Protein AF-A0A529N934-F1 (afdb_monomer_lite)

Secondary structure (DSSP, 8-state):
-HHHHHTHHHHHHHHHHHHHHHHHHHHHHHHHHHHHHHHHHHHSTTTSTTHHHHHHHHHHHHHIIIIIHHHHHHHHHHHHHHHHTT----HHHHHHHHHH-HHHHHHHHHHHHHHHT-TT--PPP-

Sequence (126 aa):
VVLYAQNGKTMVKNAVWLAVIMWCVSFVIFLLMLAPAGAILWAMPGQLGGWAFVLAIVFAWAFKAAFIEPFAIASLMQVYFATIEGQVPNPDWDRRLAEASSKFRELKDKALASFGGSRWTQPAPQ

Structure (mmCIF, N/CA/C/O backbone):
data_AF-A0A529N934-F1
#
_entry.id   AF-A0A529N934-F1
#
loop_
_atom_site.group_PDB
_atom_site.id
_atom_site.type_symbol
_atom_site.label_atom_id
_atom_site.label_alt_id
_atom_site.label_comp_id
_atom_site.label_asym_id
_atom_site.label_entity_id
_atom_site.label_seq_id
_atom_site.pdbx_PDB_ins_code
_atom_site.Cartn_x
_atom_site.Cartn_y
_atom_site.Cartn_z
_atom_site.occupancy
_atom_site.B_iso_or_equiv
_atom_site.auth_seq_id
_atom_site.auth_comp_id
_atom_site.auth_asym_id
_atom_site.auth_atom_id
_atom_site.pdbx_PDB_model_num
ATOM 1 N N . VAL A 1 1 ? -16.881 2.696 14.884 1.00 59.97 1 VAL A N 1
ATOM 2 C CA . VAL A 1 1 ? -15.722 3.307 15.590 1.00 59.97 1 VAL A CA 1
ATOM 3 C C . VAL A 1 1 ? -15.281 2.466 16.786 1.00 59.97 1 VAL A C 1
ATOM 5 O O . VAL A 1 1 ? -14.136 2.042 16.821 1.00 59.97 1 VAL A O 1
ATOM 8 N N . VAL A 1 2 ? -16.189 2.137 17.710 1.00 68.31 2 VAL A N 1
ATOM 9 C CA . VAL A 1 2 ? -15.904 1.315 18.904 1.00 68.31 2 VAL A CA 1
ATOM 10 C C . VAL A 1 2 ? -15.381 -0.096 18.558 1.00 68.31 2 VAL A C 1
ATOM 12 O O . VAL A 1 2 ? -14.344 -0.502 19.072 1.00 68.31 2 VAL A O 1
ATOM 15 N N . LEU A 1 3 ? -16.002 -0.789 17.593 1.00 67.94 3 LEU A N 1
ATOM 16 C CA . LEU A 1 3 ? -15.524 -2.089 17.080 1.00 67.94 3 LEU A CA 1
ATOM 17 C C . LEU A 1 3 ? -14.140 -2.012 16.402 1.00 67.94 3 LEU A C 1
ATOM 19 O O . LEU A 1 3 ? -13.368 -2.969 16.434 1.00 67.94 3 LEU A O 1
ATOM 23 N N . TYR A 1 4 ? -13.809 -0.853 15.823 1.00 64.00 4 TYR A N 1
ATOM 24 C CA . TYR A 1 4 ? -12.512 -0.591 15.190 1.00 64.00 4 TYR A CA 1
ATOM 25 C C . TYR A 1 4 ? -11.405 -0.462 16.244 1.00 64.00 4 TYR A C 1
ATOM 27 O O . TYR A 1 4 ? -10.327 -1.026 16.086 1.00 64.00 4 TYR A O 1
ATOM 35 N N . ALA A 1 5 ? -11.692 0.240 17.346 1.00 66.44 5 ALA A N 1
ATOM 36 C CA . ALA A 1 5 ? -10.775 0.369 18.477 1.00 66.44 5 ALA A CA 1
ATOM 37 C C . ALA A 1 5 ? -10.574 -0.967 19.211 1.00 66.44 5 ALA A C 1
ATOM 39 O O . ALA A 1 5 ? -9.453 -1.300 19.585 1.00 66.44 5 ALA A O 1
ATOM 40 N N . GLN A 1 6 ? -11.636 -1.768 19.340 1.00 72.31 6 GLN A N 1
ATOM 41 C CA . GLN A 1 6 ? -11.590 -3.098 19.957 1.00 72.31 6 GLN A CA 1
ATOM 42 C C . GLN A 1 6 ? -10.689 -4.075 19.207 1.00 72.31 6 GLN A C 1
ATOM 44 O O . GLN A 1 6 ? -9.881 -4.769 19.819 1.00 72.31 6 GLN A O 1
ATOM 49 N N . ASN A 1 7 ? -10.783 -4.091 17.879 1.00 73.19 7 ASN A N 1
ATOM 50 C CA . ASN A 1 7 ? -10.030 -5.021 17.037 1.00 73.19 7 ASN A CA 1
ATOM 51 C C . ASN A 1 7 ? -8.771 -4.394 16.425 1.00 73.19 7 ASN A C 1
ATOM 53 O O . ASN A 1 7 ? -8.169 -4.978 15.522 1.00 73.19 7 ASN A O 1
ATOM 57 N N . GLY A 1 8 ? -8.344 -3.224 16.911 1.00 69.88 8 GLY A N 1
ATOM 58 C CA . GLY A 1 8 ? -7.271 -2.441 16.296 1.00 69.88 8 GLY A CA 1
ATOM 59 C C . GLY A 1 8 ? -5.968 -3.224 16.134 1.00 69.88 8 GLY A C 1
ATOM 60 O O . GLY A 1 8 ? -5.340 -3.169 15.083 1.00 69.88 8 GLY A O 1
ATOM 61 N N . LYS A 1 9 ? -5.590 -4.039 17.127 1.00 73.81 9 LYS A N 1
ATOM 62 C CA . LYS A 1 9 ? -4.368 -4.859 17.064 1.00 73.81 9 LYS A CA 1
ATOM 63 C C . LYS A 1 9 ? -4.427 -5.919 15.955 1.00 73.81 9 LYS A C 1
ATOM 65 O O . LYS A 1 9 ? -3.449 -6.095 15.231 1.00 73.81 9 LYS A O 1
ATOM 70 N N . THR A 1 10 ? -5.561 -6.602 15.807 1.00 74.19 10 THR A N 1
ATOM 71 C CA . THR A 1 10 ? -5.773 -7.622 14.765 1.00 74.19 10 THR A CA 1
ATOM 72 C C . THR A 1 10 ? -5.825 -6.982 13.382 1.00 74.19 10 THR A C 1
ATOM 74 O O . THR A 1 10 ? -5.145 -7.445 12.469 1.00 74.19 10 THR A O 1
ATOM 77 N N . MET A 1 11 ? -6.542 -5.862 13.254 1.00 75.00 11 MET A N 1
ATOM 78 C CA . MET A 1 11 ? -6.622 -5.076 12.021 1.00 75.00 11 MET A CA 1
ATOM 79 C C . MET A 1 11 ? -5.248 -4.594 11.560 1.00 75.00 11 MET A C 1
ATOM 81 O O . MET A 1 11 ? -4.881 -4.795 10.406 1.00 75.00 11 MET A O 1
ATOM 85 N N . VAL A 1 12 ? -4.456 -4.013 12.467 1.00 78.69 12 VAL A N 1
ATOM 86 C CA . VAL A 1 12 ? -3.114 -3.511 12.145 1.00 78.69 12 VAL A CA 1
ATOM 87 C C . VAL A 1 12 ? -2.179 -4.654 11.771 1.00 78.69 12 VAL A C 1
ATOM 89 O O . VAL A 1 12 ? -1.477 -4.547 10.773 1.00 78.69 12 VAL A O 1
ATOM 92 N N . LYS A 1 13 ? -2.185 -5.774 12.506 1.00 78.00 13 LYS A N 1
ATOM 93 C CA . LYS A 1 13 ? -1.331 -6.926 12.174 1.00 78.00 13 LYS A CA 1
ATOM 94 C C . LYS A 1 13 ? -1.634 -7.469 10.774 1.00 78.00 13 LYS A C 1
ATOM 96 O O . LYS A 1 13 ? -0.705 -7.742 10.017 1.00 78.00 13 LYS A O 1
ATOM 101 N N . ASN A 1 14 ? -2.914 -7.586 10.421 1.00 77.38 14 ASN A N 1
ATOM 102 C CA . ASN A 1 14 ? -3.304 -8.069 9.100 1.00 77.38 14 ASN A CA 1
ATOM 103 C C . ASN A 1 14 ? -2.998 -7.043 7.999 1.00 77.38 14 ASN A C 1
ATOM 105 O O . ASN A 1 14 ? -2.523 -7.416 6.930 1.00 77.38 14 ASN A O 1
ATOM 109 N N . ALA A 1 15 ? -3.185 -5.750 8.280 1.00 78.00 15 ALA A N 1
ATOM 110 C CA . ALA A 1 15 ? -2.834 -4.676 7.358 1.00 78.00 15 ALA A CA 1
ATOM 111 C C . ALA A 1 15 ? -1.325 -4.599 7.091 1.00 78.00 15 ALA A C 1
ATOM 113 O O . ALA A 1 15 ? -0.919 -4.421 5.948 1.00 78.00 15 ALA A O 1
ATOM 114 N N . VAL A 1 16 ? -0.493 -4.787 8.120 1.00 83.56 16 VAL A N 1
ATOM 115 C CA . VAL A 1 16 ? 0.969 -4.847 7.978 1.00 83.56 16 VAL A CA 1
ATOM 116 C C . VAL A 1 16 ? 1.372 -6.039 7.113 1.00 83.56 16 VAL A C 1
ATOM 118 O O . VAL A 1 16 ? 2.176 -5.878 6.200 1.00 83.56 16 VAL A O 1
ATOM 121 N N . TRP A 1 17 ? 0.793 -7.219 7.349 1.00 81.62 17 TRP A N 1
ATOM 122 C CA . TRP A 1 17 ? 1.101 -8.404 6.545 1.00 81.62 17 TRP A CA 1
ATOM 123 C C . TRP A 1 17 ? 0.704 -8.230 5.077 1.00 81.62 17 TRP A C 1
ATOM 125 O O . TRP A 1 17 ? 1.500 -8.500 4.177 1.00 81.62 17 TRP A O 1
ATOM 135 N N . LEU A 1 18 ? -0.497 -7.700 4.836 1.00 78.44 18 LEU A N 1
ATOM 136 C CA . LEU A 1 18 ? -0.949 -7.357 3.496 1.00 78.44 18 LEU A CA 1
ATOM 137 C C . LEU A 1 18 ? 0.000 -6.339 2.847 1.00 78.44 18 LEU A C 1
ATOM 139 O O . LEU A 1 18 ? 0.431 -6.550 1.720 1.00 78.44 18 LEU A O 1
ATOM 143 N N . ALA A 1 19 ? 0.390 -5.278 3.559 1.00 80.44 19 ALA A N 1
ATOM 144 C CA . ALA A 1 19 ? 1.314 -4.270 3.044 1.00 80.44 19 ALA A CA 1
ATOM 145 C C . ALA A 1 19 ? 2.666 -4.872 2.629 1.00 80.44 19 ALA A C 1
ATOM 147 O O . ALA A 1 19 ? 3.181 -4.522 1.568 1.00 80.44 19 ALA A O 1
ATOM 148 N N . VAL A 1 20 ? 3.213 -5.813 3.409 1.00 83.75 20 VAL A N 1
ATOM 149 C CA . VAL A 1 20 ? 4.462 -6.519 3.074 1.00 83.75 20 VAL A CA 1
ATOM 150 C C . VAL A 1 20 ? 4.314 -7.320 1.780 1.00 83.75 20 VAL A C 1
ATOM 152 O O . VAL A 1 20 ? 5.137 -7.169 0.877 1.00 83.75 20 VAL A O 1
ATOM 155 N N . ILE A 1 21 ? 3.246 -8.116 1.646 1.00 80.88 21 ILE A N 1
ATOM 156 C CA . ILE A 1 21 ? 2.972 -8.882 0.417 1.00 80.88 21 ILE A CA 1
ATOM 157 C C . ILE A 1 21 ? 2.859 -7.938 -0.781 1.00 80.88 21 ILE A C 1
ATOM 159 O O . ILE A 1 21 ? 3.461 -8.177 -1.826 1.00 80.88 21 ILE A O 1
ATOM 163 N N . MET A 1 22 ? 2.136 -6.834 -0.619 1.00 79.62 22 MET A N 1
ATOM 164 C CA . MET A 1 22 ? 1.927 -5.847 -1.677 1.00 79.62 22 MET A CA 1
ATOM 165 C C . MET A 1 22 ? 3.223 -5.169 -2.105 1.00 79.62 22 MET A C 1
ATOM 167 O O . MET A 1 22 ? 3.416 -4.892 -3.290 1.00 79.62 22 MET A O 1
ATOM 171 N N . TRP A 1 23 ? 4.138 -4.936 -1.166 1.00 79.44 23 TRP A N 1
ATOM 172 C CA . TRP A 1 23 ? 5.455 -4.391 -1.463 1.00 79.44 23 TRP A CA 1
ATOM 173 C C . TRP A 1 23 ? 6.325 -5.400 -2.221 1.00 79.44 23 TRP A C 1
ATOM 175 O O . TRP A 1 23 ? 6.929 -5.036 -3.229 1.00 79.44 23 TRP A O 1
ATOM 185 N N . CYS A 1 24 ? 6.303 -6.681 -1.828 1.00 82.88 24 CYS A N 1
ATOM 186 C CA . CYS A 1 24 ? 6.957 -7.759 -2.576 1.00 82.88 24 CYS A CA 1
ATOM 187 C C . CYS A 1 24 ? 6.409 -7.884 -4.004 1.00 82.88 24 CYS A C 1
ATOM 189 O O . CYS A 1 24 ? 7.186 -7.920 -4.953 1.00 82.88 24 CYS A O 1
ATOM 191 N N . VAL A 1 25 ? 5.085 -7.901 -4.176 1.00 80.31 25 VAL A N 1
ATOM 192 C CA . VAL A 1 25 ? 4.445 -7.977 -5.499 1.00 80.31 25 VAL A CA 1
ATOM 193 C C . VAL A 1 25 ? 4.800 -6.751 -6.346 1.00 80.31 25 VAL A C 1
ATOM 195 O O . VAL A 1 25 ? 5.195 -6.904 -7.500 1.00 80.31 25 VAL A O 1
ATOM 198 N N . SER A 1 26 ? 4.762 -5.546 -5.761 1.00 74.25 26 SER A N 1
ATOM 199 C CA . SER A 1 26 ? 5.198 -4.308 -6.432 1.00 74.25 26 SER A CA 1
ATOM 200 C C . SER A 1 26 ? 6.644 -4.405 -6.914 1.00 74.25 26 SER A C 1
ATOM 202 O O . SER A 1 26 ? 6.950 -4.008 -8.035 1.00 74.25 26 SER A O 1
ATOM 204 N N . PHE A 1 27 ? 7.531 -4.945 -6.077 1.00 79.75 27 PHE A N 1
ATOM 205 C CA . PHE A 1 27 ? 8.942 -5.110 -6.404 1.00 79.75 27 PHE A CA 1
ATOM 206 C C . PHE A 1 27 ? 9.155 -6.126 -7.533 1.00 79.75 27 PHE A C 1
ATOM 208 O O . PHE A 1 27 ? 9.904 -5.853 -8.467 1.00 79.75 27 PHE A O 1
ATOM 215 N N . VAL A 1 28 ? 8.447 -7.260 -7.510 1.00 83.12 28 VAL A N 1
ATOM 216 C CA . VAL A 1 28 ? 8.486 -8.251 -8.600 1.00 83.12 28 VAL A CA 1
ATOM 217 C C . VAL A 1 28 ? 8.021 -7.632 -9.917 1.00 83.12 28 VAL A C 1
ATOM 219 O O . VAL A 1 28 ? 8.688 -7.789 -10.936 1.00 83.12 28 VAL A O 1
ATOM 222 N N . ILE A 1 29 ? 6.921 -6.880 -9.906 1.00 79.38 29 ILE A N 1
ATOM 223 C CA . ILE A 1 29 ? 6.429 -6.180 -11.099 1.00 79.38 29 ILE A CA 1
ATOM 224 C C . ILE A 1 29 ? 7.431 -5.138 -11.590 1.00 79.38 29 ILE A C 1
ATOM 226 O O . ILE A 1 29 ? 7.651 -5.038 -12.793 1.00 79.38 29 ILE A O 1
ATOM 230 N N . PHE A 1 30 ? 8.056 -4.379 -10.688 1.00 77.62 30 PHE A N 1
ATOM 231 C CA . PHE A 1 30 ? 9.112 -3.439 -11.053 1.00 77.62 30 PHE A CA 1
ATOM 232 C C . PHE A 1 30 ? 10.246 -4.151 -11.803 1.00 77.62 30 PHE A C 1
ATOM 234 O O . PHE A 1 30 ? 10.629 -3.700 -12.880 1.00 77.62 30 PHE A O 1
ATOM 241 N N . LEU A 1 31 ? 10.719 -5.296 -11.295 1.00 82.56 31 LEU A N 1
ATOM 242 C CA . LEU A 1 31 ? 11.736 -6.104 -11.977 1.00 82.56 31 LEU A CA 1
ATOM 243 C C . LEU A 1 31 ? 11.253 -6.610 -13.343 1.00 82.56 31 LEU A C 1
ATOM 245 O O . LEU A 1 31 ? 12.002 -6.540 -14.314 1.00 82.56 31 LEU A O 1
ATOM 249 N N . LEU A 1 32 ? 9.999 -7.062 -13.447 1.00 83.12 32 LEU A N 1
ATOM 250 C CA . LEU A 1 32 ? 9.406 -7.464 -14.727 1.00 83.12 32 LEU A CA 1
ATOM 251 C C . LEU A 1 32 ? 9.338 -6.297 -15.720 1.00 83.12 32 LEU A C 1
ATOM 253 O O . LEU A 1 32 ? 9.576 -6.501 -16.906 1.00 83.12 32 LEU A O 1
ATOM 257 N N . MET A 1 33 ? 9.069 -5.076 -15.250 1.00 77.56 33 MET A N 1
ATOM 258 C CA . MET A 1 33 ? 9.003 -3.865 -16.075 1.00 77.56 33 MET A CA 1
ATOM 259 C C . MET A 1 33 ? 10.378 -3.353 -16.530 1.00 77.56 33 MET A C 1
ATOM 261 O O . MET A 1 33 ? 10.449 -2.592 -17.497 1.00 77.56 33 MET A O 1
ATOM 265 N N . LEU A 1 34 ? 11.479 -3.822 -15.931 1.00 77.50 34 LEU A N 1
ATOM 266 C CA . LEU A 1 34 ? 12.820 -3.567 -16.469 1.00 77.50 34 LEU A CA 1
ATOM 267 C C . LEU A 1 34 ? 13.017 -4.217 -17.844 1.00 77.50 34 LEU A C 1
ATOM 269 O O . LEU A 1 34 ? 13.745 -3.666 -18.665 1.00 77.50 34 LEU A O 1
ATOM 273 N N . ALA A 1 35 ? 1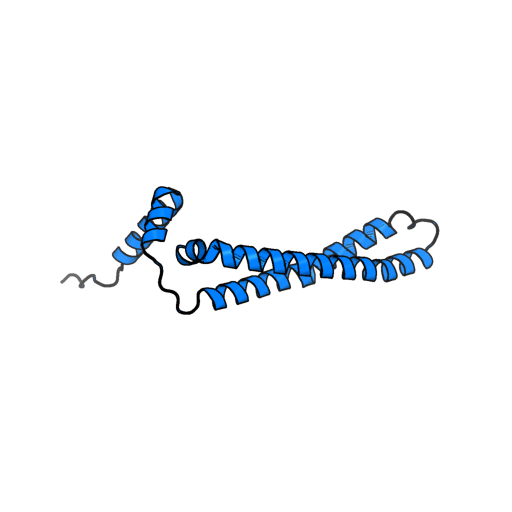2.351 -5.343 -18.128 1.00 83.25 35 ALA A N 1
ATOM 274 C CA . ALA A 1 35 ? 12.448 -6.019 -19.421 1.00 83.25 35 ALA A CA 1
ATOM 275 C C . ALA A 1 35 ? 11.894 -5.176 -20.593 1.00 83.25 35 ALA A C 1
ATOM 277 O O . ALA A 1 35 ? 12.655 -4.918 -21.526 1.00 83.25 35 ALA A O 1
ATOM 278 N N . PRO A 1 36 ? 10.635 -4.685 -20.581 1.00 77.62 36 PRO A N 1
ATOM 279 C CA . PRO A 1 36 ? 10.134 -3.812 -21.641 1.00 77.62 36 PRO A CA 1
ATOM 280 C C . PRO A 1 36 ? 10.873 -2.468 -21.691 1.00 77.62 36 PRO A C 1
ATOM 282 O O . PRO A 1 36 ? 11.153 -1.980 -22.783 1.00 77.62 36 PRO A O 1
ATOM 285 N N . ALA A 1 37 ? 11.265 -1.892 -20.547 1.00 77.44 37 ALA A N 1
ATOM 286 C CA . ALA A 1 37 ? 12.086 -0.679 -20.537 1.00 77.44 37 ALA A CA 1
ATOM 287 C C . ALA A 1 37 ? 13.458 -0.903 -21.205 1.00 77.44 37 ALA A C 1
ATOM 289 O O . ALA A 1 37 ? 13.905 -0.080 -22.005 1.00 77.44 37 ALA A O 1
ATOM 290 N N . GLY A 1 38 ? 14.098 -2.044 -20.931 1.00 78.44 38 GLY A N 1
ATOM 291 C CA . GLY A 1 38 ? 15.356 -2.458 -21.550 1.00 78.44 38 GLY A CA 1
ATOM 292 C C . GLY A 1 38 ? 15.219 -2.766 -23.042 1.00 78.44 38 GLY A C 1
ATOM 293 O O . GLY A 1 38 ? 16.085 -2.382 -23.824 1.00 78.44 38 GLY A O 1
ATOM 294 N N . ALA A 1 39 ? 14.113 -3.385 -23.460 1.00 82.44 39 ALA A N 1
ATOM 295 C CA . ALA A 1 39 ? 13.821 -3.641 -24.870 1.00 82.44 39 ALA A CA 1
ATOM 296 C C . ALA A 1 39 ? 13.669 -2.336 -25.671 1.00 82.44 39 ALA A C 1
ATOM 298 O O . ALA A 1 39 ? 14.238 -2.209 -26.753 1.00 82.44 39 ALA A O 1
ATOM 299 N N . ILE A 1 40 ? 12.963 -1.340 -25.118 1.00 76.50 40 ILE A N 1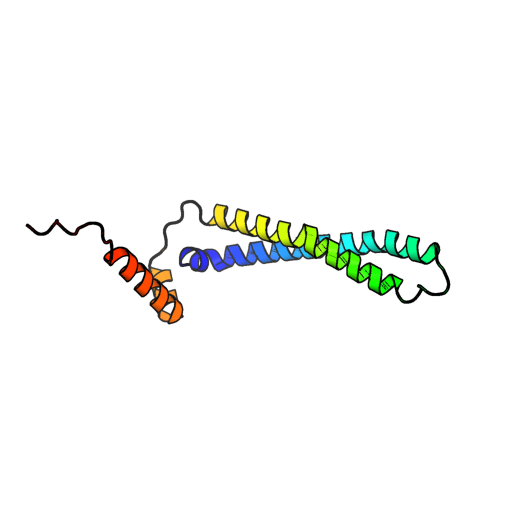
ATOM 300 C CA . ILE A 1 40 ? 12.834 -0.005 -25.727 1.00 76.50 40 ILE A CA 1
ATOM 301 C C . ILE A 1 40 ? 14.204 0.674 -25.834 1.00 76.50 40 ILE A C 1
ATOM 303 O O . ILE A 1 40 ? 14.531 1.246 -26.874 1.00 76.50 40 ILE A O 1
ATOM 307 N N . LEU A 1 41 ? 15.017 0.586 -24.777 1.00 75.94 41 LEU A N 1
ATOM 308 C CA . LEU A 1 41 ? 16.360 1.159 -24.758 1.00 75.94 41 LEU A CA 1
ATOM 309 C C . LEU A 1 41 ? 17.273 0.530 -25.822 1.00 75.94 41 LEU A C 1
ATOM 311 O O . LEU A 1 41 ? 18.005 1.245 -26.503 1.00 75.94 41 LEU A O 1
ATOM 315 N N . TRP A 1 42 ? 17.216 -0.794 -25.977 1.00 77.44 42 TRP A N 1
ATOM 316 C CA . TRP A 1 42 ? 17.981 -1.517 -26.992 1.00 77.44 42 TRP A CA 1
ATOM 317 C C . TRP A 1 42 ? 17.543 -1.155 -28.418 1.00 77.44 42 TRP A C 1
ATOM 319 O O . TRP A 1 42 ? 18.387 -1.029 -29.302 1.00 77.44 42 TRP A O 1
ATOM 329 N N . ALA A 1 43 ? 16.243 -0.937 -28.638 1.00 80.19 43 ALA A N 1
ATOM 330 C CA . ALA A 1 43 ? 15.691 -0.598 -29.949 1.00 80.19 43 ALA A CA 1
ATOM 331 C C . ALA A 1 43 ? 16.012 0.838 -30.418 1.00 80.19 43 ALA A C 1
ATOM 333 O O . ALA A 1 43 ? 16.022 1.091 -31.620 1.00 80.19 43 ALA A O 1
ATOM 334 N N . MET A 1 44 ? 16.273 1.782 -29.505 1.00 75.50 44 MET A N 1
ATOM 335 C CA . MET A 1 44 ? 16.600 3.180 -29.839 1.00 75.50 44 MET A CA 1
ATOM 336 C C . MET A 1 44 ? 17.830 3.697 -29.065 1.00 75.50 44 MET A C 1
ATOM 338 O O . MET A 1 44 ? 17.697 4.505 -28.135 1.00 75.50 44 MET A O 1
ATOM 342 N N . PRO A 1 45 ? 19.049 3.273 -29.449 1.00 70.25 45 PRO A N 1
ATOM 343 C CA . PRO A 1 45 ? 20.283 3.744 -28.828 1.00 70.25 45 PRO A CA 1
ATOM 344 C C . PRO A 1 45 ? 20.627 5.186 -29.256 1.00 70.25 45 PRO A C 1
ATOM 346 O O . PRO A 1 45 ? 20.479 5.551 -30.418 1.00 70.25 45 PRO A O 1
ATOM 349 N N . GLY A 1 46 ? 21.120 6.014 -28.324 1.00 70.62 46 GLY A N 1
ATOM 350 C CA . GLY A 1 46 ? 21.776 7.302 -28.630 1.00 70.62 46 GLY A CA 1
ATOM 351 C C . GLY A 1 46 ? 21.135 8.574 -28.050 1.00 70.62 46 GLY A C 1
ATOM 352 O O . GLY A 1 46 ? 21.875 9.456 -27.632 1.00 70.62 46 GLY A O 1
ATOM 353 N N . GLN A 1 47 ? 19.800 8.660 -27.932 1.00 64.12 47 GLN A N 1
ATOM 354 C CA . GLN A 1 47 ? 19.099 9.857 -27.397 1.00 64.12 47 GLN A CA 1
ATOM 355 C C . GLN A 1 47 ? 18.213 9.559 -26.165 1.00 64.12 47 GLN A C 1
ATOM 357 O O . GLN A 1 47 ? 17.998 10.426 -25.320 1.00 64.12 47 GLN A O 1
ATOM 362 N N . LEU A 1 48 ? 17.715 8.322 -26.025 1.00 62.50 48 LEU A N 1
ATOM 363 C CA . LEU A 1 48 ? 16.780 7.900 -24.964 1.00 62.50 48 LEU A CA 1
ATOM 364 C C . LEU A 1 48 ? 17.449 7.160 -23.791 1.00 62.50 48 LEU A C 1
ATOM 366 O O . LEU A 1 48 ? 16.768 6.761 -22.847 1.00 62.50 48 LEU A O 1
ATOM 370 N N . GLY A 1 49 ? 18.782 7.035 -23.812 1.00 65.19 49 GLY A N 1
ATOM 371 C CA . GLY A 1 49 ? 19.576 6.322 -22.802 1.00 65.19 49 GLY A CA 1
ATOM 372 C C . GLY A 1 49 ? 19.276 6.719 -21.358 1.00 65.19 49 GLY A C 1
ATOM 373 O O . GLY A 1 49 ? 19.067 5.860 -20.506 1.00 65.19 49 GLY A O 1
ATOM 374 N N . GLY A 1 50 ? 19.186 8.027 -21.098 1.00 67.50 50 GLY A N 1
ATOM 375 C CA . GLY A 1 50 ? 18.857 8.558 -19.771 1.00 67.50 50 GLY A CA 1
ATOM 376 C C . GLY A 1 50 ? 17.367 8.495 -19.414 1.00 67.50 50 GLY A C 1
ATOM 377 O O . GLY A 1 50 ? 17.020 8.449 -18.236 1.00 67.50 50 GLY A O 1
ATOM 378 N N . TRP A 1 51 ? 16.475 8.449 -20.408 1.00 73.00 51 TRP A N 1
ATOM 379 C CA . TRP A 1 51 ? 15.022 8.474 -20.197 1.00 73.00 51 TRP A CA 1
ATOM 380 C C . TRP A 1 51 ? 14.424 7.093 -19.919 1.00 73.00 51 TRP A C 1
ATOM 382 O O . TRP A 1 51 ? 13.352 7.013 -19.323 1.00 73.00 51 TRP A O 1
ATOM 392 N N . ALA A 1 52 ? 15.114 6.006 -20.279 1.00 72.88 52 ALA A N 1
ATOM 393 C CA . ALA A 1 52 ? 14.648 4.639 -20.035 1.00 72.88 52 ALA A CA 1
ATOM 394 C C . ALA A 1 52 ? 14.429 4.338 -18.541 1.00 72.88 52 ALA A C 1
ATOM 396 O O . ALA A 1 52 ? 13.446 3.695 -18.179 1.00 72.88 52 ALA A O 1
ATOM 397 N N . PHE A 1 53 ? 15.295 4.855 -17.663 1.00 72.50 53 PHE A N 1
ATOM 398 C CA . PHE A 1 53 ? 15.137 4.708 -16.213 1.00 72.50 53 PHE A CA 1
ATOM 399 C C . PHE A 1 53 ? 13.902 5.456 -15.689 1.00 72.50 53 PHE A C 1
ATOM 401 O O . PHE A 1 53 ? 13.138 4.919 -14.889 1.00 72.50 53 PHE A O 1
ATOM 408 N N . VAL A 1 54 ? 13.656 6.668 -16.196 1.00 81.31 54 VAL A N 1
ATOM 409 C CA . VAL A 1 54 ? 12.462 7.460 -15.858 1.00 81.31 54 VAL A CA 1
ATOM 410 C C . VAL A 1 54 ? 11.194 6.744 -16.330 1.00 81.31 54 VAL A C 1
ATOM 412 O O . VAL A 1 54 ? 10.241 6.609 -15.567 1.00 81.31 54 VAL A O 1
ATOM 415 N N . LEU A 1 55 ? 11.201 6.219 -17.557 1.00 77.06 55 LEU A N 1
ATOM 416 C CA . LEU A 1 55 ? 10.102 5.432 -18.118 1.00 77.06 55 LEU A CA 1
ATOM 417 C C . LEU A 1 55 ? 9.818 4.170 -17.295 1.00 77.06 55 LEU A C 1
ATOM 419 O O . LEU A 1 55 ? 8.658 3.890 -17.008 1.00 77.06 55 LEU A O 1
ATOM 423 N N . ALA A 1 56 ? 10.856 3.448 -16.865 1.00 76.88 56 ALA A N 1
ATOM 424 C CA . ALA A 1 56 ? 10.707 2.276 -16.004 1.00 76.88 56 ALA A CA 1
ATOM 425 C C . ALA A 1 56 ? 10.043 2.628 -14.662 1.00 76.88 56 ALA A C 1
ATOM 427 O O . ALA A 1 56 ? 9.129 1.928 -14.226 1.00 76.88 56 ALA A O 1
ATOM 428 N N . ILE A 1 57 ? 10.446 3.741 -14.036 1.00 79.88 57 ILE A N 1
ATOM 429 C CA . ILE A 1 57 ? 9.823 4.235 -12.799 1.00 79.88 57 ILE A CA 1
ATOM 430 C C . ILE A 1 57 ? 8.351 4.587 -13.036 1.00 79.88 57 ILE A C 1
ATOM 432 O O . ILE A 1 57 ? 7.499 4.176 -12.250 1.00 79.88 57 ILE A O 1
ATOM 436 N N . VAL A 1 58 ? 8.035 5.311 -14.115 1.00 85.06 58 VAL A N 1
ATOM 437 C CA . VAL A 1 58 ? 6.656 5.708 -14.439 1.00 85.06 58 VAL A CA 1
ATOM 438 C C . VAL A 1 58 ? 5.780 4.487 -14.709 1.00 85.06 58 VAL A C 1
ATOM 440 O O . VAL A 1 58 ? 4.684 4.407 -14.164 1.00 85.06 58 VAL A O 1
ATOM 443 N N . PHE A 1 59 ? 6.257 3.510 -15.482 1.00 79.50 59 PHE A N 1
ATOM 444 C CA . PHE A 1 59 ? 5.514 2.274 -15.744 1.00 79.50 59 PHE A CA 1
ATOM 445 C C . PHE A 1 59 ? 5.282 1.457 -14.476 1.00 79.50 59 PHE A C 1
ATOM 447 O O . PHE A 1 59 ? 4.163 1.005 -14.231 1.00 79.50 59 PHE A O 1
ATOM 454 N N . ALA A 1 60 ? 6.308 1.299 -13.6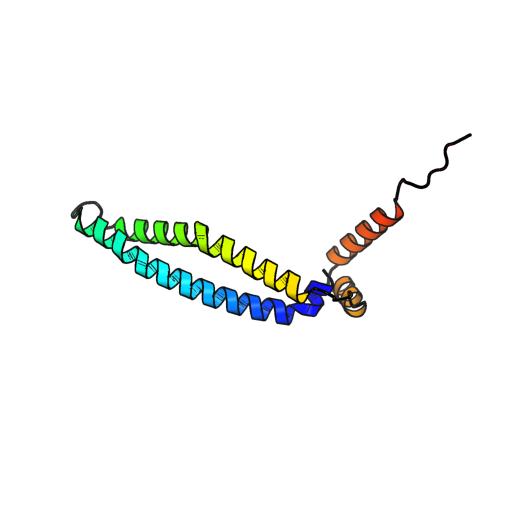39 1.00 80.62 60 ALA A N 1
ATOM 455 C CA . ALA A 1 60 ? 6.161 0.609 -12.365 1.00 80.62 60 ALA A CA 1
ATOM 456 C C . ALA A 1 60 ? 5.182 1.336 -11.433 1.00 80.62 60 ALA A C 1
ATOM 458 O O . ALA A 1 60 ? 4.357 0.694 -10.780 1.00 80.62 60 ALA A O 1
ATOM 459 N N . TRP A 1 61 ? 5.230 2.671 -11.399 1.00 83.44 61 TRP A N 1
ATOM 460 C CA . TRP A 1 61 ? 4.303 3.468 -10.605 1.00 83.44 61 TRP A CA 1
ATOM 461 C C . TRP A 1 61 ? 2.870 3.370 -11.129 1.00 83.44 61 TRP A C 1
ATOM 463 O O . TRP A 1 61 ? 1.958 3.124 -10.342 1.00 83.44 61 TRP A O 1
ATOM 473 N N . ALA A 1 62 ? 2.673 3.462 -12.445 1.00 84.69 62 ALA A N 1
ATOM 474 C CA . ALA A 1 62 ? 1.371 3.304 -13.082 1.00 84.69 62 ALA A CA 1
ATOM 475 C C . ALA A 1 62 ? 0.774 1.916 -12.811 1.00 84.69 62 ALA A C 1
ATOM 477 O O . ALA A 1 62 ? -0.397 1.812 -12.460 1.00 84.69 62 ALA A O 1
ATOM 478 N N . PHE A 1 63 ? 1.575 0.850 -12.896 1.00 79.00 63 PHE A N 1
ATOM 479 C CA . PHE A 1 63 ? 1.102 -0.503 -12.604 1.00 79.00 63 PHE A CA 1
ATOM 480 C C . PHE A 1 63 ? 0.739 -0.676 -11.124 1.00 79.00 63 PHE A C 1
ATOM 482 O O . PHE A 1 63 ? -0.313 -1.233 -10.798 1.00 79.00 63 PHE A O 1
ATOM 489 N N . LYS A 1 64 ? 1.579 -0.166 -10.213 1.00 78.69 64 LYS A N 1
ATOM 490 C CA . LYS A 1 64 ? 1.273 -0.146 -8.778 1.00 78.69 64 LYS A CA 1
ATOM 491 C C . LYS A 1 64 ? -0.053 0.581 -8.513 1.00 78.69 64 LYS A C 1
ATOM 493 O O . LYS A 1 64 ? -0.912 0.031 -7.827 1.00 78.69 64 LYS A O 1
ATOM 498 N N . ALA A 1 65 ? -0.237 1.773 -9.074 1.00 83.00 65 ALA A N 1
ATOM 499 C CA . ALA A 1 65 ? -1.453 2.560 -8.886 1.00 83.00 65 ALA A CA 1
ATOM 500 C C . ALA A 1 65 ? -2.692 1.880 -9.496 1.00 83.00 65 ALA A C 1
ATOM 502 O O . ALA A 1 65 ? -3.764 1.897 -8.901 1.00 83.00 65 ALA A O 1
ATOM 503 N N . ALA A 1 66 ? -2.553 1.237 -10.658 1.00 82.38 66 ALA A N 1
ATOM 504 C CA . ALA A 1 66 ? -3.678 0.637 -11.373 1.00 82.38 66 ALA A CA 1
ATOM 505 C C . ALA A 1 66 ? -4.164 -0.691 -10.769 1.00 82.38 66 ALA A C 1
ATOM 507 O O . ALA A 1 66 ? -5.358 -0.975 -10.819 1.00 82.38 66 ALA A O 1
ATOM 508 N N . PHE A 1 67 ? -3.266 -1.510 -10.212 1.00 77.31 67 PHE A N 1
ATOM 509 C CA . PHE A 1 67 ? -3.611 -2.869 -9.769 1.00 77.31 67 PHE A CA 1
ATOM 510 C C . PHE A 1 67 ? -3.422 -3.086 -8.274 1.00 77.31 67 PHE A C 1
ATOM 512 O O . PHE A 1 67 ? -4.281 -3.667 -7.611 1.00 77.31 67 PHE A O 1
ATOM 519 N N . ILE A 1 68 ? -2.301 -2.618 -7.730 1.00 78.69 68 ILE A N 1
ATOM 520 C CA . ILE A 1 68 ? -1.909 -2.928 -6.357 1.00 78.69 68 ILE A CA 1
ATOM 521 C C . ILE A 1 68 ? -2.742 -2.094 -5.382 1.00 78.69 68 ILE A C 1
ATOM 523 O O . ILE A 1 68 ? -3.340 -2.634 -4.456 1.00 78.69 68 ILE A O 1
ATOM 527 N N . GLU A 1 69 ? -2.873 -0.792 -5.605 1.00 81.56 69 GLU A N 1
ATOM 528 C CA . GLU A 1 69 ? -3.658 0.060 -4.703 1.00 81.56 69 GLU A CA 1
ATOM 529 C C . GLU A 1 69 ? -5.142 -0.366 -4.598 1.00 81.56 69 GLU A C 1
ATOM 531 O O . GLU A 1 69 ? -5.606 -0.578 -3.472 1.00 81.56 69 GLU A O 1
ATOM 536 N N . PRO A 1 70 ? -5.878 -0.621 -5.701 1.00 83.56 70 PRO A N 1
ATOM 537 C CA . PRO A 1 70 ? -7.259 -1.102 -5.625 1.00 83.56 70 PRO A CA 1
ATOM 538 C C . PRO A 1 70 ? -7.386 -2.465 -4.940 1.00 83.56 70 PRO A C 1
ATOM 540 O O . PRO A 1 70 ? -8.288 -2.671 -4.126 1.00 83.56 70 PRO A O 1
ATOM 543 N N . PHE A 1 71 ? -6.462 -3.390 -5.220 1.00 80.56 71 PHE A N 1
ATOM 544 C CA . PHE A 1 71 ? -6.460 -4.711 -4.595 1.00 80.56 71 PHE A CA 1
ATOM 545 C C . PHE A 1 71 ? -6.221 -4.631 -3.081 1.00 80.56 71 PHE A C 1
ATOM 547 O O . PHE A 1 71 ? -6.883 -5.338 -2.318 1.00 80.56 71 PHE A O 1
ATOM 554 N N . ALA A 1 72 ? -5.323 -3.750 -2.625 1.00 80.50 72 ALA A N 1
ATOM 555 C CA . ALA A 1 72 ? -5.067 -3.545 -1.199 1.00 80.50 72 ALA A CA 1
ATOM 556 C C . ALA A 1 72 ? -6.326 -3.056 -0.485 1.00 80.50 72 ALA A C 1
ATOM 558 O O . ALA A 1 72 ? -6.709 -3.612 0.544 1.00 80.50 72 ALA A O 1
ATOM 559 N N . ILE A 1 73 ? -6.984 -2.039 -1.049 1.00 82.7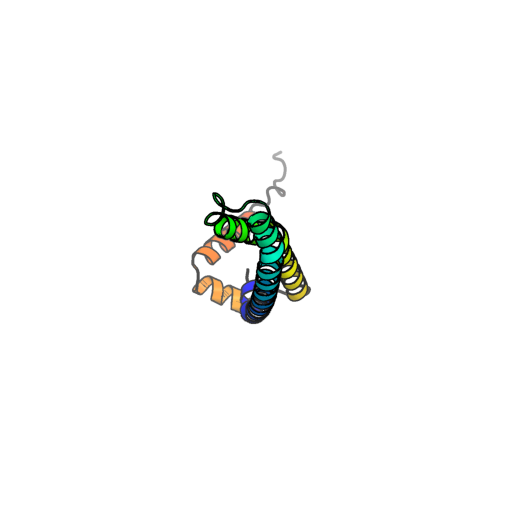5 73 ILE A N 1
ATOM 560 C CA . ILE A 1 73 ? -8.201 -1.458 -0.477 1.00 82.75 73 ILE A CA 1
ATOM 561 C C . ILE A 1 73 ? -9.298 -2.525 -0.391 1.00 82.75 73 ILE A C 1
ATOM 563 O O . ILE A 1 73 ? -9.898 -2.700 0.671 1.00 82.75 73 ILE A O 1
ATOM 567 N N . ALA A 1 74 ? -9.513 -3.288 -1.467 1.00 84.12 74 ALA A N 1
ATOM 568 C CA . ALA A 1 74 ? -10.499 -4.365 -1.492 1.00 84.12 74 ALA A CA 1
ATOM 569 C C . ALA A 1 74 ? -10.200 -5.449 -0.442 1.00 84.12 74 ALA A C 1
ATOM 571 O O . ALA A 1 74 ? -11.091 -5.854 0.305 1.00 84.12 74 ALA A O 1
ATOM 572 N N . SER A 1 75 ? -8.941 -5.875 -0.335 1.00 79.19 75 SER A N 1
ATOM 573 C CA . SER A 1 75 ? -8.519 -6.923 0.601 1.00 79.19 75 SER A CA 1
ATOM 574 C C . SER A 1 75 ? -8.650 -6.483 2.063 1.00 79.19 75 SER A C 1
ATOM 576 O O . SER A 1 75 ? -9.160 -7.233 2.895 1.00 79.19 75 SER A O 1
ATOM 578 N N . LEU A 1 76 ? -8.248 -5.249 2.391 1.00 78.88 76 LEU A N 1
ATOM 579 C CA . LEU A 1 76 ? -8.428 -4.685 3.734 1.00 78.88 76 LEU A CA 1
ATOM 580 C C . LEU A 1 76 ? -9.906 -4.574 4.103 1.00 78.88 76 LEU A C 1
ATOM 582 O O . LEU A 1 76 ? -10.279 -4.881 5.234 1.00 78.88 76 LEU A O 1
ATOM 586 N N . MET A 1 77 ? -10.745 -4.164 3.151 1.00 80.94 77 MET A N 1
ATOM 587 C CA . MET A 1 77 ? -12.183 -4.044 3.360 1.00 80.94 77 MET A CA 1
ATOM 588 C C . MET A 1 77 ? -12.835 -5.405 3.638 1.00 80.94 77 MET A C 1
ATOM 590 O O . MET A 1 77 ? -13.635 -5.514 4.565 1.00 80.94 77 MET A O 1
ATOM 594 N N . GLN A 1 78 ? -12.447 -6.453 2.906 1.00 77.19 78 GLN A N 1
ATOM 595 C CA . GLN A 1 78 ? -12.925 -7.818 3.157 1.00 77.19 78 GLN A CA 1
ATOM 596 C C . GLN A 1 78 ? -12.538 -8.315 4.554 1.00 77.19 78 GLN A C 1
ATOM 598 O O . GLN A 1 78 ? -13.390 -8.799 5.295 1.00 77.19 78 GLN A O 1
ATOM 603 N N . VAL A 1 79 ? -11.271 -8.145 4.945 1.00 75.88 79 VAL A N 1
ATOM 604 C CA . VAL A 1 79 ? -10.786 -8.518 6.285 1.00 75.88 79 VAL A CA 1
ATOM 605 C C . VAL A 1 79 ? -11.536 -7.751 7.369 1.00 75.88 79 VAL A C 1
ATOM 607 O O . VAL A 1 79 ? -11.916 -8.335 8.385 1.00 75.88 79 VAL A O 1
ATOM 610 N N . TYR A 1 80 ? -11.737 -6.446 7.166 1.00 72.31 80 TYR A N 1
ATOM 611 C CA . TYR A 1 80 ? -12.466 -5.603 8.102 1.00 72.31 80 TYR A CA 1
ATOM 612 C C . TYR A 1 80 ? -13.876 -6.139 8.326 1.00 72.31 80 TYR A C 1
ATOM 614 O O . TYR A 1 80 ? -14.216 -6.441 9.469 1.00 72.31 80 TYR A O 1
ATOM 622 N N . PHE A 1 81 ? -14.651 -6.325 7.252 1.00 76.31 81 PHE A N 1
ATOM 623 C CA . PHE A 1 81 ? -16.024 -6.816 7.344 1.00 76.31 81 PHE A CA 1
ATOM 624 C C . PHE A 1 81 ? -16.111 -8.202 7.981 1.00 76.31 81 PHE A C 1
ATOM 626 O O . PHE A 1 81 ? -16.900 -8.373 8.905 1.00 76.31 81 PHE A O 1
ATOM 633 N N . ALA A 1 82 ? -15.243 -9.136 7.590 1.00 72.56 82 ALA A N 1
ATOM 634 C CA . ALA A 1 82 ? -15.207 -10.472 8.182 1.00 72.56 82 ALA A CA 1
ATOM 635 C C . ALA A 1 82 ? -14.863 -10.456 9.684 1.00 72.56 82 ALA A C 1
ATOM 637 O O . ALA A 1 82 ? -15.351 -11.276 10.451 1.00 72.56 82 ALA A O 1
ATOM 638 N N . THR A 1 83 ? -14.024 -9.519 1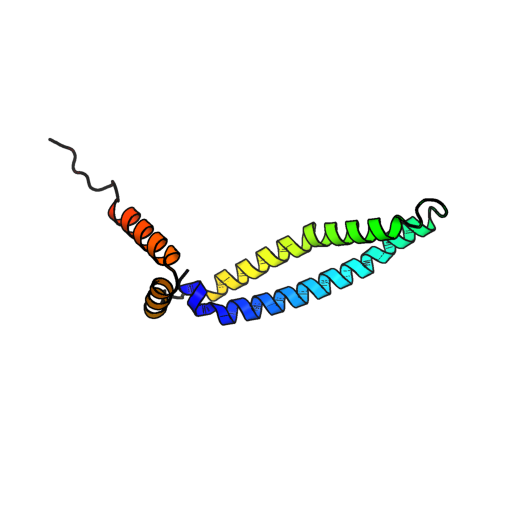0.136 1.00 72.81 83 THR A N 1
ATOM 639 C CA . THR A 1 83 ? -13.618 -9.461 11.551 1.00 72.81 83 THR A CA 1
ATOM 640 C C . THR A 1 83 ? -14.685 -8.837 12.444 1.00 72.81 83 THR A C 1
ATOM 642 O O . THR A 1 83 ? -14.786 -9.201 13.615 1.00 72.81 83 THR A O 1
ATOM 645 N N . ILE A 1 84 ? -15.454 -7.872 11.932 1.00 73.00 84 ILE A N 1
ATOM 646 C CA . ILE A 1 84 ? -16.506 -7.203 12.713 1.00 73.00 84 ILE A CA 1
ATOM 647 C C . ILE A 1 84 ? -17.851 -7.937 12.666 1.00 73.00 84 ILE A C 1
ATOM 649 O O . ILE A 1 84 ? -18.768 -7.556 13.395 1.00 73.00 84 ILE A O 1
ATOM 653 N N . GLU A 1 85 ? -17.986 -8.957 11.818 1.00 71.69 85 GLU A N 1
ATOM 654 C CA . GLU A 1 85 ? -19.213 -9.735 11.672 1.00 71.69 85 GLU A CA 1
ATOM 655 C C . GLU A 1 85 ? -19.591 -10.407 13.004 1.00 71.69 85 GLU A C 1
ATOM 657 O O . GLU A 1 85 ? -18.778 -11.067 13.650 1.00 71.69 85 GLU A O 1
ATOM 662 N N . GLY A 1 86 ? -20.823 -10.172 13.465 1.00 65.88 86 GLY A N 1
ATOM 663 C CA . GLY A 1 86 ? -21.337 -10.717 14.728 1.00 65.88 86 GLY A CA 1
ATOM 664 C C . GLY A 1 86 ? -20.836 -10.038 16.011 1.00 65.88 86 GLY A C 1
ATOM 665 O O . GLY A 1 86 ? -21.234 -10.452 17.100 1.00 65.88 86 GLY A O 1
ATOM 666 N N . GLN A 1 87 ? -20.005 -8.992 15.930 1.00 70.00 87 GLN A N 1
ATOM 667 C CA . GLN A 1 87 ? -19.530 -8.293 17.126 1.00 70.00 87 GLN A CA 1
ATOM 668 C C . GLN A 1 87 ? -20.502 -7.207 17.606 1.00 70.00 87 GLN A C 1
ATOM 670 O O . GLN A 1 87 ? -20.961 -6.364 16.834 1.00 70.00 87 GLN A O 1
ATOM 675 N N . VAL A 1 88 ? -20.748 -7.169 18.919 1.00 70.25 88 VAL A N 1
ATOM 676 C CA . VAL A 1 88 ? -21.516 -6.101 19.574 1.00 70.25 88 VAL A CA 1
ATOM 677 C C . VAL A 1 88 ? -20.541 -5.073 20.165 1.00 70.25 88 VAL A C 1
ATOM 679 O O . VAL A 1 88 ? -19.580 -5.470 20.829 1.00 70.25 88 VAL A O 1
ATOM 682 N N . PRO A 1 89 ? -20.746 -3.756 19.958 1.00 73.81 89 PRO A N 1
ATOM 683 C CA . PRO A 1 89 ? -19.871 -2.729 20.515 1.00 73.81 89 PRO A CA 1
ATOM 684 C C . PRO A 1 89 ? -19.752 -2.830 22.045 1.00 73.81 89 PRO A C 1
ATOM 686 O O . PRO A 1 89 ? -20.712 -2.567 22.764 1.00 73.81 89 PRO A O 1
ATOM 689 N N . ASN A 1 90 ? -18.563 -3.174 22.554 1.00 75.44 90 ASN A N 1
ATOM 690 C CA . ASN A 1 90 ? -18.312 -3.164 24.001 1.00 75.44 90 ASN A CA 1
ATOM 691 C C . ASN A 1 90 ? -18.295 -1.713 24.577 1.00 75.44 90 ASN A C 1
ATOM 693 O O . ASN A 1 90 ? -17.542 -0.864 24.078 1.00 75.44 90 ASN A O 1
ATOM 697 N N . PRO A 1 91 ? -19.088 -1.433 25.634 1.00 74.25 91 PRO A N 1
ATOM 698 C CA . PRO A 1 91 ? -19.253 -0.105 26.236 1.00 74.25 91 PRO A CA 1
ATOM 699 C C . PRO A 1 91 ? -17.998 0.460 26.929 1.00 74.25 91 PRO A C 1
ATOM 701 O O . PRO A 1 91 ? -17.833 1.678 26.984 1.00 74.25 91 PRO A O 1
ATOM 704 N N . ASP A 1 92 ? -17.066 -0.373 27.400 1.00 78.12 92 ASP A N 1
ATOM 705 C CA . ASP A 1 92 ? -15.825 0.101 28.035 1.00 78.12 92 ASP A CA 1
ATOM 706 C C . ASP A 1 92 ? -14.922 0.848 27.051 1.00 78.12 92 ASP A C 1
ATOM 708 O O . ASP A 1 92 ? -14.268 1.835 27.393 1.00 78.12 92 ASP A O 1
ATOM 712 N N . TRP A 1 93 ? -14.895 0.399 25.799 1.00 71.69 93 TRP A N 1
ATOM 713 C CA . TRP A 1 93 ? -14.139 1.066 24.743 1.00 71.69 93 TRP A CA 1
ATOM 714 C C . TRP A 1 93 ? -14.803 2.352 24.268 1.00 71.69 93 TRP A C 1
ATOM 716 O O . TRP A 1 93 ? -14.095 3.277 23.885 1.00 71.69 93 TRP A O 1
ATOM 726 N N . ASP A 1 94 ? -16.132 2.435 24.325 1.00 73.38 94 ASP A N 1
ATOM 727 C CA . ASP A 1 94 ? -16.865 3.679 24.080 1.00 73.38 94 ASP A CA 1
ATOM 728 C C . ASP A 1 94 ? -16.471 4.745 25.117 1.00 73.38 94 ASP A C 1
ATOM 730 O O . ASP A 1 94 ? -16.146 5.880 24.762 1.00 73.38 94 ASP A O 1
ATOM 734 N N . ARG A 1 95 ? -16.358 4.349 26.394 1.00 77.00 95 ARG A N 1
ATOM 735 C CA . ARG A 1 95 ? -15.866 5.229 27.463 1.00 77.00 95 ARG A CA 1
ATOM 736 C C . ARG A 1 95 ? -14.414 5.660 27.247 1.00 77.00 95 ARG A C 1
ATOM 738 O O . ARG A 1 95 ? -14.127 6.853 27.286 1.00 77.00 95 ARG A O 1
ATOM 745 N N . ARG A 1 96 ? -13.511 4.719 26.942 1.00 78.06 96 ARG A N 1
ATOM 746 C CA . ARG A 1 96 ? -12.097 5.028 26.644 1.00 78.06 96 ARG A CA 1
ATOM 747 C C . ARG A 1 96 ? -11.947 5.986 25.462 1.00 78.06 96 ARG A C 1
ATOM 749 O O . ARG A 1 96 ? -11.115 6.885 25.509 1.00 78.06 96 ARG A O 1
ATOM 756 N N . LEU A 1 97 ? -12.741 5.809 24.405 1.00 77.19 97 LEU A N 1
ATOM 757 C CA . LEU A 1 97 ? -12.713 6.685 23.232 1.00 77.19 97 LEU A CA 1
ATOM 758 C C . LEU A 1 97 ? -13.253 8.086 23.542 1.00 77.19 97 LEU A C 1
ATOM 760 O O . LEU A 1 97 ? -12.698 9.066 23.050 1.00 77.19 97 LEU A O 1
ATOM 764 N N . ALA A 1 98 ? -14.298 8.190 24.365 1.00 78.38 98 ALA A N 1
ATOM 765 C CA . ALA A 1 98 ? -14.853 9.472 24.795 1.00 78.38 98 ALA A CA 1
ATOM 766 C C . ALA A 1 98 ? -13.903 10.251 25.719 1.00 78.38 98 ALA A C 1
ATOM 768 O O . ALA A 1 98 ? -13.840 11.476 25.626 1.00 78.38 98 ALA A O 1
ATOM 769 N N . GLU A 1 99 ? -13.147 9.554 26.570 1.00 82.38 99 GLU A N 1
ATOM 770 C CA . GLU A 1 99 ? -12.104 10.157 27.410 1.00 82.38 99 GLU A CA 1
ATOM 771 C C . GLU A 1 99 ? -10.882 10.585 26.581 1.00 82.38 99 GLU A C 1
ATOM 773 O O . GLU A 1 99 ? -10.336 11.664 26.796 1.00 82.38 99 GLU A O 1
ATOM 778 N N . ALA A 1 100 ? -10.472 9.775 25.600 1.00 80.62 100 ALA A N 1
ATOM 779 C CA . ALA A 1 100 ? -9.282 10.042 24.795 1.00 80.62 100 ALA A CA 1
ATOM 780 C C . ALA A 1 100 ? -9.497 11.058 23.654 1.00 80.62 100 ALA A C 1
ATOM 782 O O . ALA A 1 100 ? -8.524 11.636 23.171 1.00 80.62 100 ALA A O 1
ATOM 783 N N . SER A 1 101 ? -10.732 11.270 23.176 1.00 82.50 101 SER A N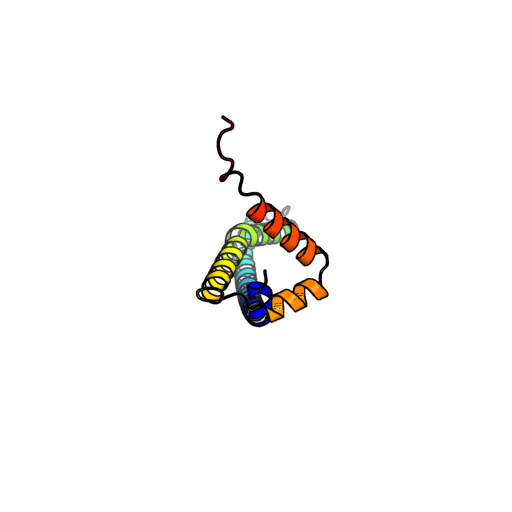 1
ATOM 784 C CA . SER A 1 101 ? -11.001 12.123 22.009 1.00 82.50 101 SER A CA 1
ATOM 785 C C . SER A 1 101 ? -12.284 12.948 22.134 1.00 82.50 101 SER A C 1
ATOM 787 O O . SER A 1 101 ? -13.402 12.436 22.047 1.00 82.50 101 SER A O 1
ATOM 789 N N . SER A 1 102 ? -12.128 14.275 22.199 1.00 80.62 102 SER A N 1
ATOM 790 C CA . SER A 1 102 ? -13.248 15.229 22.157 1.00 80.62 102 SER A CA 1
ATOM 791 C C . SER A 1 102 ? -14.060 15.139 20.861 1.00 80.62 102 SER A C 1
ATOM 793 O O . SER A 1 102 ? -15.277 15.306 20.879 1.00 80.62 102 SER A O 1
ATOM 795 N N . LYS A 1 103 ? -13.413 14.802 19.737 1.00 81.88 103 LYS A N 1
ATOM 796 C CA . LYS A 1 103 ? -14.076 14.633 18.436 1.00 81.88 103 LYS A CA 1
ATOM 797 C C . LYS A 1 103 ? -14.956 13.397 18.374 1.00 81.88 103 LYS A C 1
ATOM 799 O O . LYS A 1 103 ? -16.027 13.451 17.774 1.00 81.88 103 LYS A O 1
ATOM 804 N N . PHE A 1 104 ? -14.548 12.311 19.027 1.00 79.12 104 PHE A N 1
ATOM 805 C CA . PHE A 1 104 ? -15.413 11.146 19.175 1.00 79.12 104 PHE A CA 1
ATOM 806 C C . PHE A 1 104 ? -16.671 11.491 19.983 1.00 79.12 104 PHE A C 1
ATOM 808 O O . PHE A 1 104 ? -17.775 11.111 19.594 1.00 79.12 104 PHE A O 1
ATOM 815 N N . ARG A 1 105 ? -16.515 12.285 21.050 1.00 81.56 105 ARG A N 1
ATOM 816 C CA . ARG A 1 105 ? -17.635 12.758 21.870 1.00 81.56 105 ARG A CA 1
ATOM 817 C C . ARG A 1 105 ? -18.611 13.633 21.074 1.00 81.56 105 ARG A C 1
ATOM 819 O O . ARG A 1 105 ? -19.792 13.314 21.028 1.00 81.56 105 ARG A O 1
ATOM 826 N N . GLU A 1 106 ? -18.114 14.642 20.354 1.00 85.50 106 GLU A N 1
ATOM 827 C CA . GLU A 1 106 ? -18.940 15.487 19.469 1.00 85.50 106 GLU A CA 1
ATOM 828 C C . GLU A 1 106 ? -19.720 14.664 18.425 1.00 85.50 106 GLU A C 1
ATOM 830 O O . GLU A 1 106 ? -20.883 14.950 18.142 1.00 85.50 106 GLU A O 1
ATOM 835 N N . LEU A 1 107 ? -19.090 13.642 17.833 1.00 84.12 107 LEU A N 1
ATOM 836 C CA . LEU A 1 107 ? -19.734 12.751 16.861 1.00 84.12 107 LEU A CA 1
ATOM 837 C C . LEU A 1 107 ? -20.858 11.923 17.492 1.00 84.12 107 LEU A C 1
ATOM 839 O O . LEU A 1 107 ? -21.934 11.807 16.903 1.00 84.12 107 LEU A O 1
ATOM 843 N N . LYS A 1 108 ? -20.620 11.368 18.684 1.00 81.12 108 LYS A N 1
ATOM 844 C CA . LYS A 1 108 ? -21.621 10.610 19.440 1.00 81.12 108 LYS A CA 1
ATOM 845 C C . LYS A 1 108 ? -22.817 11.487 19.812 1.00 81.12 108 LYS A C 1
ATOM 847 O O . LYS A 1 108 ? -23.954 11.084 19.574 1.00 81.12 108 LYS A O 1
ATOM 852 N N . ASP A 1 109 ? -22.561 12.694 20.308 1.00 85.25 109 ASP A N 1
ATOM 853 C CA . ASP A 1 109 ? -23.602 13.651 20.695 1.00 85.25 109 ASP A CA 1
ATOM 854 C C . ASP A 1 109 ? -24.471 14.046 19.487 1.00 85.25 109 ASP A C 1
ATOM 856 O O . ASP A 1 109 ? -25.700 14.032 19.567 1.00 85.25 109 ASP A O 1
ATOM 860 N N . LYS A 1 110 ? -23.857 14.302 18.321 1.00 85.12 110 LYS A N 1
ATOM 861 C CA . LYS A 1 110 ? -24.580 14.580 17.064 1.00 85.12 110 LYS A CA 1
ATOM 862 C C . LYS A 1 110 ? -25.417 13.397 16.577 1.00 85.12 110 LYS A C 1
ATOM 864 O O . LYS A 1 110 ? -26.529 13.601 16.086 1.00 85.12 110 LYS A O 1
ATOM 869 N N . ALA A 1 111 ? -24.900 12.173 16.689 1.00 82.62 111 ALA A N 1
ATOM 870 C CA . ALA A 1 111 ? -25.638 10.972 16.312 1.00 82.62 111 ALA A CA 1
ATOM 871 C C . ALA A 1 111 ? -26.874 10.791 17.206 1.00 82.62 111 ALA A C 1
ATOM 873 O O . ALA A 1 111 ? -27.976 10.626 16.689 1.00 82.62 111 ALA A O 1
ATOM 874 N N . LEU A 1 112 ? -26.719 10.917 18.528 1.00 82.31 112 LEU A N 1
ATOM 875 C CA . LEU A 1 112 ? -27.834 10.845 19.479 1.00 82.31 112 LEU A CA 1
ATOM 876 C C . LEU A 1 112 ? -28.871 11.952 19.237 1.00 82.31 112 LEU A C 1
ATOM 878 O O . LEU A 1 112 ? -30.066 11.668 19.229 1.00 82.31 112 LEU A O 1
ATOM 882 N N . ALA A 1 113 ? -28.432 13.183 18.954 1.00 81.31 113 ALA A N 1
ATOM 883 C CA . ALA A 1 113 ? -29.326 14.286 18.594 1.00 81.31 113 ALA A CA 1
ATOM 884 C C . ALA A 1 113 ? -30.108 14.013 17.294 1.00 81.31 113 ALA A C 1
ATOM 886 O O . ALA A 1 113 ? -31.283 14.359 17.191 1.00 81.31 113 ALA A O 1
ATOM 887 N N . SER A 1 114 ? -29.483 13.347 16.319 1.00 76.38 114 SER A N 1
ATOM 888 C CA . SER A 1 114 ? -30.130 12.979 15.052 1.00 76.38 114 SER A CA 1
ATOM 889 C C . SER A 1 114 ? -31.161 11.855 15.221 1.00 76.38 114 SER A C 1
ATOM 891 O O . SER A 1 114 ? -32.203 11.886 14.571 1.00 76.38 114 SER A O 1
ATOM 893 N N . PHE A 1 115 ? -30.920 10.890 16.118 1.00 68.12 115 PHE A N 1
ATOM 894 C CA . PHE A 1 115 ? -31.892 9.837 16.453 1.00 68.12 115 PHE A CA 1
ATOM 895 C C . PHE A 1 115 ? -33.044 10.346 17.340 1.00 68.12 115 PHE A C 1
ATOM 897 O O . PHE A 1 115 ? -34.186 9.921 17.164 1.00 68.12 115 PHE A O 1
ATOM 904 N N . GLY A 1 116 ? -32.777 11.292 18.248 1.00 59.34 116 GLY A N 1
ATOM 905 C CA . GLY A 1 116 ? -33.797 11.953 19.075 1.00 59.34 116 GLY A CA 1
ATOM 906 C C . GLY A 1 116 ? -34.684 12.945 18.310 1.00 59.34 116 GLY A C 1
ATOM 907 O O . GLY A 1 116 ? -35.776 13.267 18.764 1.00 59.34 116 GLY A O 1
ATOM 908 N N . GLY A 1 117 ? -34.245 13.394 17.131 1.00 53.00 117 GLY A N 1
ATOM 909 C CA . GLY A 1 117 ? -34.977 14.294 16.236 1.00 53.00 117 GLY A CA 1
ATOM 910 C C . GLY A 1 117 ? -35.777 13.585 15.141 1.00 53.00 117 GLY A C 1
ATOM 911 O O . GLY A 1 117 ? -35.966 14.165 14.069 1.00 53.00 117 GLY A O 1
ATOM 912 N N . SER A 1 118 ? -36.215 12.335 15.351 1.00 49.44 118 SER A N 1
ATOM 913 C CA . SER A 1 118 ? -37.093 11.653 14.394 1.00 49.44 118 SER A CA 1
ATOM 914 C C . SER A 1 118 ? -38.413 12.424 14.252 1.00 49.44 118 SER A C 1
ATOM 916 O O . SER A 1 118 ? -39.343 12.339 15.046 1.00 49.44 118 SER A O 1
ATOM 918 N N . ARG A 1 119 ? -38.476 13.208 13.178 1.00 53.69 119 ARG A N 1
ATOM 919 C CA . ARG A 1 119 ? -39.581 14.052 12.699 1.00 53.69 119 ARG A CA 1
ATOM 920 C C . ARG A 1 119 ? -40.859 13.269 12.325 1.00 53.69 119 ARG A C 1
ATOM 922 O O . ARG A 1 119 ? -41.683 13.779 11.579 1.00 53.69 119 ARG A O 1
ATOM 929 N N . TRP A 1 120 ? -41.014 12.032 12.798 1.00 54.41 120 TRP A N 1
ATOM 930 C CA . TRP A 1 120 ? -42.076 11.097 12.405 1.00 54.41 120 TRP A CA 1
ATOM 931 C C . TRP A 1 120 ? -43.173 10.899 13.464 1.00 54.41 120 TRP A C 1
ATOM 933 O O . TRP A 1 120 ? -44.092 10.119 13.243 1.00 54.41 120 TRP A O 1
ATOM 943 N N . THR A 1 121 ? -43.141 11.634 14.577 1.00 53.41 121 THR A N 1
ATOM 944 C CA . THR A 1 121 ? -44.212 11.635 15.594 1.00 53.41 121 THR A CA 1
ATOM 945 C C . THR A 1 121 ? -44.648 13.052 15.950 1.00 53.41 121 THR A C 1
ATOM 947 O O . THR A 1 121 ? -44.557 13.474 17.099 1.00 53.41 121 THR A O 1
ATOM 950 N N . GLN A 1 122 ? -45.128 13.808 14.962 1.00 52.09 122 GLN A N 1
ATOM 951 C CA . GLN A 1 122 ? -45.903 15.019 15.229 1.00 52.09 122 GLN A CA 1
ATOM 952 C C . GLN A 1 122 ? -47.370 14.714 14.881 1.00 52.09 122 GLN A C 1
ATOM 954 O O . GLN A 1 122 ? -47.661 14.503 13.702 1.00 52.09 122 GLN A O 1
ATOM 959 N N . PRO A 1 123 ? -48.292 14.612 15.861 1.00 50.75 123 PRO A N 1
ATOM 960 C CA . PRO A 1 123 ? -49.714 14.495 15.557 1.00 50.75 123 PRO A CA 1
ATOM 961 C C . PRO A 1 123 ? -50.153 15.764 14.820 1.00 50.75 123 PRO A C 1
ATOM 963 O O . PRO A 1 123 ? -49.745 16.864 15.200 1.00 50.75 123 PRO A O 1
ATOM 966 N N . ALA A 1 124 ? -50.950 15.612 13.760 1.00 53.44 124 ALA A N 1
ATOM 967 C CA . ALA A 1 124 ? -51.490 16.742 13.009 1.00 53.44 124 ALA A CA 1
ATOM 968 C C . ALA A 1 124 ? -52.262 17.692 13.953 1.00 53.44 124 ALA A C 1
ATOM 970 O O . ALA A 1 124 ? -53.053 17.203 14.767 1.00 53.44 124 ALA A O 1
ATOM 971 N N . PRO A 1 125 ? -52.036 19.018 13.883 1.00 60.03 125 PRO A N 1
ATOM 972 C CA . PRO A 1 125 ? -52.809 19.966 14.672 1.00 60.03 125 PRO A CA 1
ATOM 973 C C . PRO A 1 125 ? -54.264 19.979 14.185 1.00 60.03 125 PRO A C 1
ATOM 975 O O . PRO A 1 125 ? -54.511 19.987 12.978 1.00 60.03 125 PRO A O 1
ATOM 978 N N . GLN A 1 126 ? -55.183 19.915 15.152 1.00 53.91 126 GLN A N 1
ATOM 979 C CA . GLN A 1 126 ? -56.639 19.950 14.977 1.00 53.91 126 GLN A CA 1
ATOM 980 C C . GLN A 1 126 ? -57.128 21.360 14.649 1.00 53.91 126 GLN A C 1
ATOM 982 O O . GLN A 1 126 ? -56.517 22.318 15.180 1.00 53.91 126 GLN A O 1
#

Radius of gyration: 25.3 Å; chains: 1; bounding box: 78×31×58 Å

pLDDT: mean 75.2, std 8.44, range [49.44, 85.5]

Foldseek 3Di:
DLLCLVCVVVLVVVLVVLVVVLVVVLVVVLVVLLVVLVVVCVVDDDPCVVVSVVVSVVVSVVCCVPPSVVVSVVVSVVVVCVSCPPDDRDVVSLVVCVVVDVVSVVVVVVVVVVVVPPPPDDPDDD